Protein AF-A0A965XY56-F1 (afdb_monomer)

pLDDT: mean 83.41, std 10.11, range [50.47, 92.69]

Secondary structure (DSSP, 8-state):
-PPP--------TTHHHH---S----------HHHHHHHTTT-EE-TT-EEEEETTEEE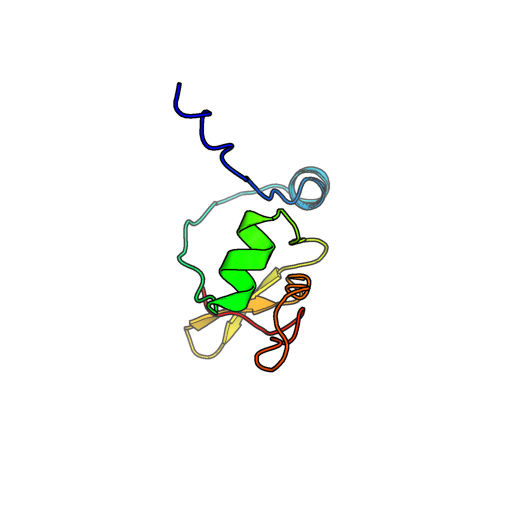EES-EE---TT-SS-PPPTT--EE-

Sequence (84 aa):
MPRAKSTIEIKNKRASYEYEFIESFTAGIVLSGTEIKSIRAGKASLADSYCYFVNGELFVKNMHIADYWWGSFNQHDPRRDRKL

Foldseek 3Di:
DPPPQPDQDADDPVCVVPDDDPDDDDDDKDDDPQLVVQVSVVQWHCPPKDWDDDPNWIKIFQTARDGDPPDPDDTDDRGDIITD

Radius of gyration: 14.56 Å; Cα contacts (8 Å, |Δi|>4): 112; chains: 1; bounding box: 45×28×40 Å

Mean predicted aligned error: 6.84 Å

Solvent-accessible surface area (backbone atoms only — not comparable to full-atom values): 5439 Å² total; per-residue (Å²): 130,84,75,78,79,78,82,82,78,86,73,57,66,63,58,69,72,78,46,85,82,90,77,87,85,90,77,64,70,64,76,52,80,50,52,56,52,13,47,76,67,67,40,52,44,54,68,89,40,50,75,49,77,55,99,90,41,47,30,38,37,50,33,37,38,47,75,42,90,89,48,89,83,67,74,66,69,40,57,51,74,31,48,73

Structure (mmCIF, N/CA/C/O backbone):
data_AF-A0A965XY56-F1
#
_entry.id   AF-A0A965XY56-F1
#
loop_
_atom_site.group_PDB
_atom_site.id
_atom_site.type_symbol
_atom_site.label_atom_id
_atom_site.label_alt_id
_atom_site.label_comp_id
_atom_site.label_asym_id
_atom_site.label_entity_id
_atom_site.label_seq_id
_atom_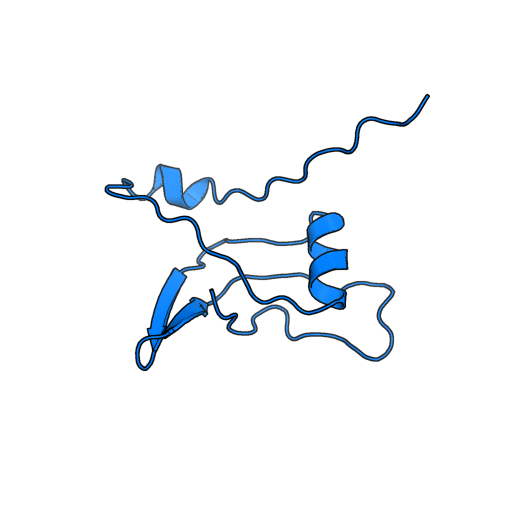site.pdbx_PDB_ins_code
_atom_site.Cartn_x
_atom_site.Cartn_y
_atom_site.Cartn_z
_atom_site.occupancy
_atom_site.B_iso_or_equiv
_atom_site.auth_seq_id
_atom_site.auth_comp_id
_atom_site.auth_asym_id
_atom_site.auth_atom_id
_atom_site.pdbx_PDB_model_num
ATOM 1 N N . MET A 1 1 ? 31.242 6.104 -1.265 1.00 50.47 1 MET A N 1
ATOM 2 C CA . MET A 1 1 ? 30.320 6.062 -0.107 1.00 50.47 1 MET A CA 1
ATOM 3 C C . MET A 1 1 ? 28.973 5.541 -0.591 1.00 50.47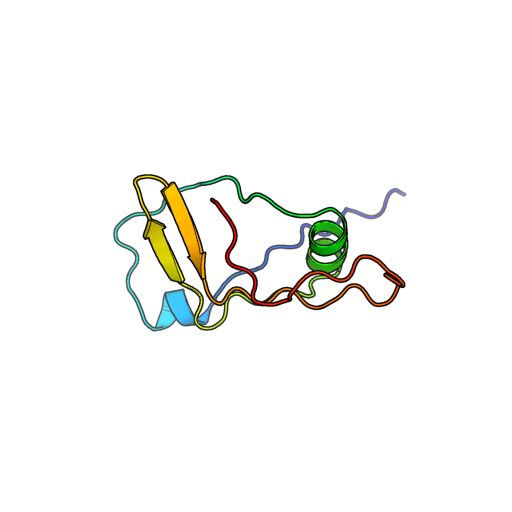 1 MET A C 1
ATOM 5 O O . MET A 1 1 ? 28.467 6.109 -1.557 1.00 50.47 1 MET A O 1
ATOM 9 N N . PRO A 1 2 ? 28.405 4.465 -0.022 1.00 52.16 2 PRO A N 1
ATOM 10 C CA . PRO A 1 2 ? 27.063 4.042 -0.399 1.00 52.16 2 PRO A CA 1
ATOM 11 C C . PRO A 1 2 ? 26.086 5.127 0.073 1.00 52.16 2 PRO A C 1
ATOM 13 O O . PRO A 1 2 ? 26.088 5.492 1.247 1.00 52.16 2 PRO A O 1
ATOM 16 N N . ARG A 1 3 ? 25.304 5.709 -0.844 1.00 54.66 3 ARG A N 1
ATOM 17 C CA . ARG A 1 3 ? 24.249 6.666 -0.480 1.00 54.66 3 ARG A CA 1
ATOM 18 C C . ARG A 1 3 ? 23.271 5.947 0.449 1.00 54.66 3 ARG A C 1
ATOM 20 O O . ARG A 1 3 ? 22.812 4.858 0.104 1.00 54.66 3 ARG A O 1
ATOM 27 N N . ALA A 1 4 ? 22.976 6.536 1.608 1.00 59.41 4 ALA A N 1
ATOM 28 C CA . ALA A 1 4 ? 21.940 6.036 2.501 1.00 59.41 4 ALA A CA 1
ATOM 29 C C . ALA A 1 4 ? 20.657 5.825 1.683 1.00 59.41 4 ALA A C 1
ATOM 31 O O . ALA A 1 4 ? 20.176 6.756 1.032 1.00 59.41 4 ALA A O 1
ATOM 32 N N . LYS A 1 5 ? 20.153 4.586 1.639 1.00 59.38 5 LYS A N 1
ATOM 33 C CA . LYS A 1 5 ? 18.871 4.282 0.998 1.00 59.38 5 LYS A CA 1
ATOM 34 C C . LYS A 1 5 ? 17.815 5.120 1.708 1.00 59.38 5 LYS A C 1
ATOM 36 O O . LYS A 1 5 ? 17.556 4.897 2.884 1.00 59.38 5 LYS A O 1
ATOM 41 N N . SER A 1 6 ? 17.224 6.075 1.003 1.00 65.94 6 SER A N 1
ATOM 42 C CA . SER A 1 6 ? 16.054 6.794 1.488 1.00 65.94 6 SER A CA 1
ATOM 43 C C . SER A 1 6 ? 14.934 5.780 1.720 1.00 65.94 6 SER A C 1
ATOM 45 O O . SER A 1 6 ? 14.434 5.186 0.761 1.00 65.94 6 SER A O 1
ATOM 47 N N . THR A 1 7 ? 14.572 5.548 2.980 1.00 75.62 7 THR A N 1
ATOM 48 C CA . THR A 1 7 ? 13.380 4.776 3.335 1.00 75.62 7 THR A CA 1
ATOM 49 C C . THR A 1 7 ? 12.168 5.567 2.858 1.00 75.62 7 THR A C 1
ATOM 51 O O . THR A 1 7 ? 11.902 6.663 3.344 1.00 75.62 7 THR A O 1
ATOM 54 N N . ILE A 1 8 ? 11.478 5.056 1.840 1.00 78.69 8 ILE A N 1
ATOM 55 C CA . ILE A 1 8 ? 10.269 5.685 1.309 1.00 78.69 8 ILE A CA 1
ATOM 56 C C . ILE A 1 8 ? 9.103 5.208 2.165 1.00 78.69 8 ILE A C 1
ATOM 58 O O . ILE A 1 8 ? 8.712 4.046 2.092 1.00 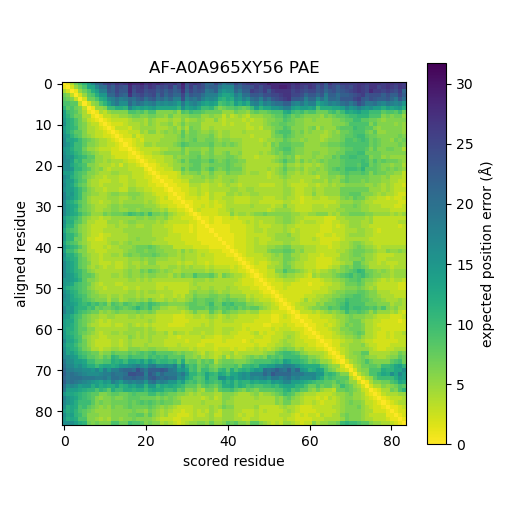78.69 8 ILE A O 1
ATOM 62 N N . GLU A 1 9 ? 8.562 6.115 2.974 1.00 82.62 9 GLU A N 1
ATOM 63 C CA . GLU A 1 9 ? 7.366 5.882 3.779 1.00 82.62 9 GLU A CA 1
ATOM 64 C C . GLU A 1 9 ? 6.195 6.666 3.185 1.00 82.62 9 GLU A C 1
ATOM 66 O O . GLU A 1 9 ? 6.203 7.898 3.159 1.00 82.62 9 GLU A O 1
ATOM 71 N N . ILE A 1 10 ? 5.169 5.958 2.715 1.00 84.38 10 ILE A N 1
ATOM 72 C CA . ILE A 1 10 ? 3.933 6.571 2.221 1.00 84.38 10 ILE A CA 1
ATOM 73 C C . ILE A 1 10 ? 2.934 6.575 3.376 1.00 84.38 10 ILE A C 1
ATOM 75 O O . ILE A 1 10 ? 2.535 5.518 3.855 1.00 84.38 10 ILE A O 1
ATOM 79 N N . LYS A 1 11 ? 2.544 7.767 3.837 1.00 85.31 11 LYS A N 1
ATOM 80 C CA . LYS A 1 11 ? 1.617 7.950 4.965 1.00 85.31 11 LYS A CA 1
ATOM 81 C C . LYS A 1 11 ? 0.390 8.737 4.522 1.00 85.31 11 LYS A C 1
ATOM 83 O O . LYS A 1 11 ? 0.526 9.777 3.875 1.00 85.31 11 LYS A O 1
ATOM 88 N N . ASN A 1 12 ? -0.800 8.283 4.914 1.00 85.69 12 ASN A N 1
ATOM 89 C CA . ASN A 1 12 ? -2.030 9.049 4.730 1.00 85.69 12 ASN A CA 1
ATOM 90 C C . ASN A 1 12 ? -2.214 10.038 5.891 1.00 85.69 12 ASN A C 1
ATOM 92 O O . ASN A 1 12 ? -2.808 9.709 6.913 1.00 85.69 12 ASN A O 1
ATOM 96 N N . LYS A 1 13 ? -1.707 11.264 5.726 1.00 84.12 13 LYS A N 1
ATOM 97 C CA . LYS A 1 13 ? -1.816 12.316 6.753 1.00 84.12 13 LYS A CA 1
ATOM 98 C C . LYS A 1 13 ? -3.255 12.786 6.992 1.00 84.12 13 LYS A C 1
ATOM 100 O O . LYS A 1 13 ? -3.544 13.267 8.079 1.00 84.12 13 LYS A O 1
ATOM 105 N N . ARG A 1 14 ? -4.140 12.662 5.991 1.00 85.69 14 ARG A N 1
ATOM 106 C CA . ARG A 1 14 ? -5.549 13.074 6.111 1.00 85.69 14 ARG A CA 1
ATOM 107 C C . ARG A 1 14 ? -6.317 12.149 7.045 1.00 85.69 14 ARG A C 1
ATOM 109 O O . ARG A 1 14 ? -7.037 12.637 7.903 1.00 85.69 14 ARG A O 1
ATOM 116 N N . ALA A 1 15 ? -6.081 10.839 6.948 1.00 84.81 15 ALA A N 1
ATOM 117 C CA . ALA A 1 15 ? -6.709 9.867 7.841 1.00 84.81 15 ALA A CA 1
ATOM 118 C C . ALA A 1 15 ? -6.412 10.164 9.319 1.00 84.81 15 ALA A C 1
ATOM 120 O O . ALA A 1 15 ? -7.316 10.107 10.138 1.00 84.81 15 ALA A O 1
ATOM 121 N N . SER A 1 16 ? -5.176 10.558 9.645 1.00 84.12 16 SER A N 1
ATOM 122 C CA . SER A 1 16 ? -4.788 10.920 11.017 1.00 84.12 16 SER A CA 1
ATOM 123 C C . SER A 1 16 ? -5.373 12.239 11.524 1.00 84.12 16 SER A C 1
ATOM 125 O O . SER A 1 16 ? -5.270 12.518 12.712 1.00 84.12 16 SER A O 1
ATOM 127 N N . TYR A 1 17 ? -5.905 13.078 10.634 1.00 87.56 17 TYR A N 1
ATOM 128 C CA . TYR A 1 17 ? -6.536 14.346 10.997 1.00 87.56 17 TYR A CA 1
ATOM 129 C C . TYR A 1 17 ? -8.055 14.204 11.131 1.00 87.56 17 TYR A C 1
ATOM 131 O O . TYR A 1 17 ? -8.652 14.805 12.016 1.00 87.56 17 TYR A O 1
ATOM 139 N N . GLU A 1 18 ? -8.673 13.420 10.244 1.00 88.00 18 GLU A N 1
ATOM 140 C CA . GLU A 1 18 ? -10.127 13.241 10.181 1.00 88.00 18 GLU A CA 1
ATOM 141 C C . GLU A 1 18 ? -10.638 12.149 11.142 1.00 88.00 18 GLU A C 1
ATOM 143 O O . GLU A 1 18 ? -11.791 12.210 11.563 1.00 88.00 18 GLU A O 1
ATOM 148 N N . TYR A 1 19 ? -9.802 11.169 11.508 1.00 86.94 19 TYR A N 1
ATOM 149 C CA . TYR A 1 19 ? -10.198 10.009 12.313 1.00 86.94 19 TYR A CA 1
ATOM 150 C C . TYR A 1 19 ? -9.252 9.770 13.494 1.00 86.94 19 TYR A C 1
ATOM 152 O O . TYR A 1 19 ? -8.052 10.039 13.423 1.00 86.94 19 TYR A O 1
ATOM 160 N N . GLU A 1 20 ? -9.793 9.193 14.567 1.00 89.31 20 GLU A N 1
ATOM 161 C CA . GLU A 1 20 ? -9.022 8.691 15.703 1.00 89.31 20 GLU A CA 1
ATOM 162 C C . GLU A 1 20 ? -8.730 7.193 15.525 1.00 89.31 20 GLU A C 1
ATOM 164 O O . GLU A 1 20 ? -9.626 6.400 15.227 1.00 89.31 20 GLU A O 1
ATOM 169 N N . PHE A 1 21 ? -7.469 6.791 15.700 1.00 88.94 21 PHE A N 1
ATOM 170 C CA . PHE A 1 21 ? -7.071 5.385 15.621 1.00 88.94 21 PHE A CA 1
ATOM 171 C C . PHE A 1 21 ? -7.193 4.724 16.993 1.00 88.94 21 PHE A C 1
ATOM 173 O O . PHE A 1 21 ? -6.418 5.026 17.896 1.00 88.94 21 PHE A O 1
ATOM 180 N N . ILE A 1 22 ? -8.135 3.792 17.127 1.00 92.69 22 ILE A N 1
ATOM 181 C CA . ILE A 1 22 ? -8.326 3.008 18.357 1.00 92.69 22 ILE A CA 1
AT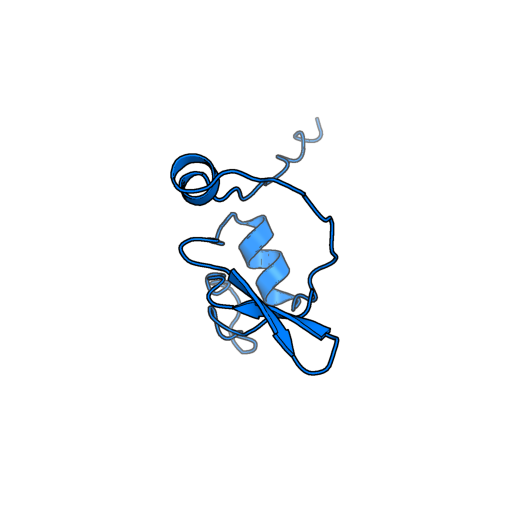OM 182 C C . ILE A 1 22 ? -7.308 1.862 18.422 1.00 92.69 22 ILE A C 1
ATOM 184 O O . ILE A 1 22 ? -6.698 1.611 19.457 1.00 92.69 22 ILE A O 1
ATOM 188 N N . GLU A 1 23 ? -7.103 1.180 17.295 1.00 89.94 23 GLU A N 1
ATOM 189 C CA . GLU A 1 23 ? -6.208 0.034 17.175 1.00 89.94 23 GLU A CA 1
ATOM 190 C C . GLU A 1 23 ? -5.485 0.074 15.824 1.00 89.94 23 GLU A C 1
ATOM 192 O O . GLU A 1 23 ? -6.004 0.598 14.834 1.00 89.94 23 GLU A O 1
ATOM 197 N N . SER A 1 24 ? -4.266 -0.465 15.781 1.00 89.62 24 SER A N 1
ATOM 198 C CA . SER A 1 24 ? -3.446 -0.513 14.572 1.00 89.62 24 SER A CA 1
ATOM 199 C C . SER A 1 24 ? -2.945 -1.929 14.325 1.00 89.62 24 SER A C 1
ATOM 201 O O . SER A 1 24 ? -2.426 -2.582 15.228 1.00 89.62 24 SER A O 1
ATOM 203 N N . PHE A 1 25 ? -3.079 -2.385 13.084 1.00 88.62 25 PHE A N 1
ATOM 204 C CA . P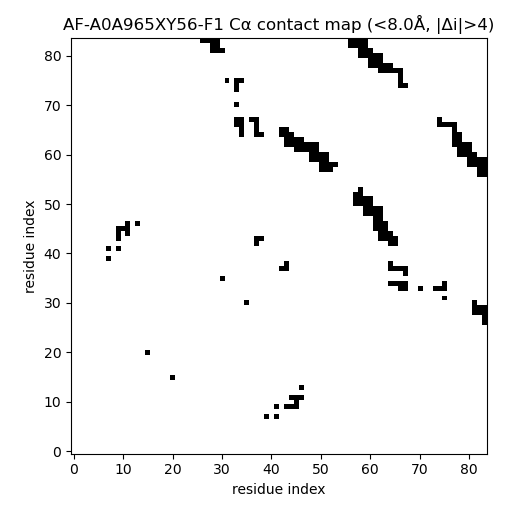HE A 1 25 ? -2.657 -3.712 12.654 1.00 88.62 25 PHE A CA 1
ATOM 205 C C . PHE A 1 25 ? -1.572 -3.594 11.588 1.00 88.62 25 PHE A C 1
ATOM 207 O O . PHE A 1 25 ? -1.600 -2.691 10.751 1.00 88.62 25 PHE A O 1
ATOM 214 N N . THR A 1 26 ? -0.619 -4.526 11.604 1.00 90.38 26 THR A N 1
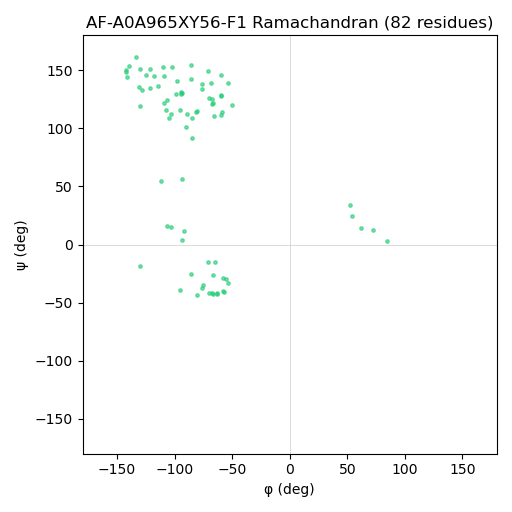ATOM 215 C CA . THR A 1 26 ? 0.413 -4.642 10.566 1.00 90.38 26 THR A CA 1
ATOM 216 C C . THR A 1 26 ? 0.109 -5.855 9.698 1.00 90.38 26 THR A C 1
ATOM 218 O O . THR A 1 26 ? -0.005 -6.963 10.216 1.00 90.38 26 THR A O 1
ATOM 221 N N . ALA A 1 27 ? -0.009 -5.645 8.388 1.00 89.44 27 ALA A N 1
ATOM 222 C CA . ALA A 1 27 ? -0.340 -6.676 7.407 1.00 89.44 27 ALA A CA 1
ATOM 223 C C . ALA A 1 27 ? 0.594 -6.604 6.189 1.00 89.44 27 ALA A C 1
ATOM 225 O O . ALA A 1 27 ? 1.261 -5.589 5.957 1.00 89.44 27 ALA A O 1
ATOM 226 N N . GLY A 1 28 ? 0.663 -7.693 5.424 1.00 91.25 28 GLY A N 1
ATOM 227 C CA . GLY A 1 28 ? 1.550 -7.829 4.274 1.00 91.25 28 GLY A CA 1
ATOM 228 C C . GLY A 1 28 ? 0.777 -7.711 2.969 1.00 91.25 28 GLY A C 1
ATOM 229 O O . GLY A 1 28 ? 0.081 -8.632 2.575 1.00 91.25 28 GLY A O 1
ATOM 230 N N . ILE A 1 29 ? 0.955 -6.614 2.237 1.00 90.69 29 ILE A N 1
ATOM 231 C CA . ILE A 1 29 ? 0.245 -6.415 0.970 1.00 90.69 29 ILE A CA 1
ATOM 232 C C . ILE A 1 29 ? 0.838 -7.251 -0.177 1.00 90.69 29 ILE A C 1
ATOM 234 O O . ILE A 1 29 ? 2.052 -7.260 -0.410 1.00 90.69 29 ILE A O 1
ATOM 238 N N . VAL A 1 30 ? -0.027 -7.912 -0.946 1.00 90.81 30 VAL A N 1
ATOM 239 C CA . VAL A 1 30 ? 0.363 -8.626 -2.168 1.00 90.81 30 VAL A CA 1
ATOM 240 C C . VAL A 1 30 ? 0.472 -7.628 -3.319 1.00 90.81 30 VAL A C 1
ATOM 242 O O . VAL A 1 30 ? -0.524 -7.046 -3.749 1.00 90.81 30 VAL A O 1
ATOM 245 N N . LEU A 1 31 ? 1.693 -7.444 -3.829 1.00 88.62 31 LEU A N 1
ATOM 246 C CA . LEU A 1 31 ? 2.011 -6.505 -4.907 1.00 88.62 31 LEU A CA 1
ATOM 247 C C . LEU A 1 31 ? 2.625 -7.200 -6.119 1.00 88.62 31 LEU A C 1
ATOM 249 O O . LEU A 1 31 ? 3.351 -8.189 -6.016 1.00 88.62 31 LEU A O 1
ATOM 253 N N . SER A 1 32 ? 2.390 -6.603 -7.278 1.00 85.38 32 SER A N 1
ATOM 254 C CA . SER A 1 32 ? 2.979 -6.986 -8.555 1.00 85.38 32 SER A CA 1
ATOM 255 C C . SER A 1 32 ? 4.349 -6.326 -8.748 1.00 85.38 32 SER A C 1
ATOM 257 O O . SER A 1 32 ? 4.636 -5.249 -8.222 1.00 85.38 32 SER A O 1
ATOM 259 N N . GLY A 1 33 ? 5.218 -6.935 -9.559 1.00 83.69 33 GLY A N 1
ATOM 260 C CA . GLY A 1 33 ? 6.582 -6.432 -9.778 1.00 83.69 33 GLY A CA 1
ATOM 261 C C . GLY A 1 33 ? 6.661 -4.996 -10.324 1.00 83.69 33 GLY A C 1
ATOM 262 O O . GLY A 1 33 ? 7.630 -4.288 -10.044 1.00 83.69 33 GLY A O 1
ATOM 263 N N . THR A 1 34 ? 5.654 -4.540 -11.073 1.00 84.62 34 THR A N 1
ATOM 264 C CA . THR A 1 34 ? 5.556 -3.155 -11.566 1.00 84.62 34 THR A CA 1
ATOM 265 C C . THR A 1 34 ? 5.129 -2.171 -10.477 1.00 84.62 34 THR A C 1
ATOM 267 O O . THR A 1 34 ? 5.711 -1.091 -10.386 1.00 84.62 34 THR A O 1
ATOM 270 N N . GLU A 1 35 ? 4.230 -2.573 -9.580 1.00 86.44 35 GLU A N 1
ATOM 271 C CA . GLU A 1 35 ? 3.803 -1.781 -8.416 1.00 86.44 35 GLU A CA 1
ATOM 272 C C . GLU A 1 35 ? 4.965 -1.521 -7.454 1.00 86.44 35 GLU A C 1
ATOM 274 O O . GLU A 1 35 ? 5.165 -0.393 -7.003 1.00 86.44 35 GLU A O 1
ATOM 279 N N . ILE A 1 36 ? 5.799 -2.539 -7.204 1.00 87.62 36 ILE A N 1
ATOM 280 C CA . ILE A 1 36 ? 6.992 -2.408 -6.352 1.00 87.62 36 ILE A CA 1
ATOM 281 C C . ILE A 1 36 ? 7.929 -1.322 -6.899 1.00 87.62 36 ILE A C 1
ATOM 283 O O . ILE A 1 36 ? 8.490 -0.539 -6.128 1.00 87.62 36 ILE A O 1
ATOM 287 N N . LYS A 1 37 ? 8.098 -1.244 -8.226 1.00 86.38 37 LYS A N 1
ATOM 288 C CA . LYS A 1 37 ? 8.933 -0.213 -8.862 1.00 86.38 37 LYS A CA 1
ATOM 289 C C . LYS A 1 37 ? 8.327 1.184 -8.701 1.00 86.38 37 LYS A C 1
ATOM 291 O O . LYS A 1 37 ? 9.068 2.113 -8.385 1.00 86.38 37 LYS A O 1
ATOM 296 N N . SER A 1 38 ? 7.012 1.329 -8.858 1.00 87.25 38 SER A N 1
ATOM 297 C CA . SER A 1 38 ? 6.313 2.608 -8.671 1.00 87.25 38 SER A CA 1
ATOM 298 C C . SER A 1 38 ? 6.334 3.098 -7.222 1.00 87.25 38 SER A C 1
ATOM 300 O O . SER A 1 38 ? 6.635 4.268 -6.976 1.00 87.25 38 SER A O 1
ATOM 302 N N . ILE A 1 39 ? 6.113 2.211 -6.248 1.00 88.25 39 ILE A N 1
ATOM 303 C CA . ILE A 1 39 ? 6.191 2.539 -4.814 1.00 88.25 39 ILE A CA 1
ATOM 304 C C . ILE A 1 39 ? 7.610 2.964 -4.434 1.00 88.25 39 ILE A C 1
ATOM 306 O O . ILE A 1 39 ? 7.793 3.970 -3.751 1.00 88.25 39 ILE A O 1
ATOM 310 N N . ARG A 1 40 ? 8.634 2.259 -4.933 1.00 86.38 40 ARG A N 1
ATOM 311 C CA . ARG A 1 40 ? 10.044 2.649 -4.743 1.00 86.38 40 ARG A CA 1
ATOM 312 C C . ARG A 1 40 ? 10.414 3.967 -5.426 1.00 86.38 40 ARG A C 1
ATOM 314 O O . ARG A 1 40 ? 11.462 4.518 -5.119 1.00 86.38 40 ARG A O 1
ATOM 321 N N . ALA A 1 41 ? 9.588 4.467 -6.340 1.00 85.62 41 ALA A N 1
ATOM 322 C CA . ALA A 1 41 ? 9.717 5.804 -6.910 1.00 85.62 41 ALA A CA 1
ATOM 323 C C . ALA A 1 41 ? 8.875 6.856 -6.156 1.00 85.62 41 ALA A C 1
ATOM 325 O O . ALA A 1 41 ? 8.806 8.001 -6.595 1.00 85.62 41 ALA A O 1
ATOM 326 N N . GLY A 1 42 ? 8.208 6.479 -5.057 1.00 85.56 42 GLY A N 1
ATOM 327 C CA . GLY A 1 42 ? 7.313 7.350 -4.291 1.00 85.56 42 GLY A CA 1
ATOM 328 C C . GLY A 1 42 ? 5.984 7.652 -4.990 1.00 85.56 42 GLY A C 1
ATOM 329 O O . GLY A 1 42 ? 5.264 8.551 -4.568 1.00 85.56 42 GLY A O 1
ATOM 330 N N . LYS A 1 43 ? 5.641 6.926 -6.062 1.00 86.81 43 LYS A N 1
ATOM 331 C CA . LYS A 1 43 ? 4.440 7.175 -6.871 1.00 86.81 43 LYS A CA 1
ATOM 332 C C . LYS A 1 43 ? 3.243 6.336 -6.414 1.00 86.81 43 LYS A C 1
ATOM 334 O O . LYS A 1 43 ? 2.669 5.579 -7.196 1.00 86.81 43 LYS A O 1
ATOM 339 N N . ALA A 1 44 ? 2.868 6.460 -5.148 1.00 88.19 44 ALA A N 1
ATOM 340 C CA . ALA A 1 44 ? 1.668 5.829 -4.612 1.00 88.19 44 ALA A CA 1
ATOM 341 C C . ALA A 1 44 ? 0.964 6.756 -3.618 1.00 88.19 44 ALA A C 1
ATOM 343 O O . ALA A 1 44 ? 1.605 7.506 -2.883 1.00 88.19 44 ALA A O 1
ATOM 344 N N . SER A 1 45 ? -0.364 6.706 -3.626 1.00 89.00 45 SER A N 1
ATOM 345 C CA . SER A 1 45 ? -1.240 7.510 -2.786 1.00 89.00 45 SER A CA 1
ATOM 346 C C . SER A 1 45 ? -2.284 6.622 -2.122 1.00 89.00 45 SER A C 1
ATOM 348 O O . SER A 1 45 ? -2.895 5.762 -2.755 1.00 89.00 45 SER A O 1
ATOM 350 N N . LEU A 1 46 ? -2.485 6.867 -0.830 1.00 87.69 46 LEU A N 1
ATOM 351 C CA . LEU A 1 46 ? -3.478 6.208 0.019 1.00 87.69 46 LEU A CA 1
ATOM 352 C C . LEU A 1 46 ? -4.700 7.112 0.270 1.00 87.69 46 LEU A C 1
ATOM 354 O O . LEU A 1 46 ? -5.463 6.869 1.204 1.00 87.69 46 LEU A O 1
ATOM 358 N N . ALA A 1 47 ? -4.866 8.178 -0.520 1.00 85.75 47 ALA A N 1
ATOM 359 C CA . ALA A 1 47 ? -6.000 9.089 -0.393 1.00 85.75 47 ALA A CA 1
ATOM 360 C C . ALA A 1 47 ? -7.325 8.335 -0.586 1.00 85.75 47 ALA A C 1
ATOM 362 O O . ALA A 1 47 ? -7.469 7.595 -1.556 1.00 85.75 47 ALA A O 1
ATOM 363 N N . ASP A 1 48 ? -8.255 8.512 0.355 1.00 84.88 48 ASP A N 1
ATOM 364 C CA . ASP A 1 48 ? -9.591 7.898 0.356 1.00 84.88 48 ASP A CA 1
ATOM 365 C C . ASP A 1 48 ? -9.581 6.360 0.207 1.00 84.88 48 ASP A C 1
ATOM 367 O O . ASP A 1 48 ? -10.544 5.757 -0.272 1.00 84.88 48 ASP A O 1
ATOM 371 N N . SER A 1 49 ? -8.471 5.717 0.589 1.00 89.19 49 SER A N 1
ATOM 372 C CA . SER A 1 49 ? -8.343 4.259 0.604 1.00 89.19 49 SER A CA 1
ATOM 373 C C . SER A 1 49 ? -8.869 3.675 1.910 1.00 89.19 49 SER A C 1
ATOM 375 O O . SER A 1 49 ? -8.698 4.263 2.979 1.00 89.19 49 SER A O 1
ATOM 377 N N . TYR A 1 50 ? -9.513 2.515 1.818 1.00 88.75 50 TYR A N 1
ATOM 378 C CA . TYR A 1 50 ? -10.079 1.810 2.964 1.00 88.75 50 TYR A CA 1
ATOM 379 C C . TYR A 1 50 ? -9.852 0.307 2.840 1.00 88.75 50 TYR A C 1
ATOM 381 O O . TYR A 1 50 ? -9.731 -0.234 1.737 1.00 88.75 50 TYR A O 1
ATOM 389 N N . CYS A 1 51 ? -9.804 -0.365 3.986 1.00 90.88 51 CYS A N 1
ATOM 390 C CA . CYS A 1 51 ? -9.699 -1.813 4.057 1.00 90.88 51 CYS A CA 1
ATOM 391 C C . CYS A 1 51 ? -11.083 -2.418 4.287 1.00 90.88 51 CYS A C 1
ATOM 393 O O . CYS A 1 51 ? -11.885 -1.874 5.044 1.00 90.88 51 CYS A O 1
ATOM 395 N N . TYR A 1 52 ? -11.369 -3.537 3.635 1.00 91.00 52 TYR A N 1
ATOM 396 C CA . TYR A 1 52 ? -12.641 -4.231 3.754 1.00 91.00 52 TYR A CA 1
ATOM 397 C C . TYR A 1 52 ? -12.433 -5.743 3.737 1.00 91.00 52 TYR A C 1
ATOM 399 O O . TYR A 1 52 ? -11.500 -6.249 3.113 1.00 91.00 52 TYR A O 1
ATOM 407 N N . PHE A 1 53 ? -13.295 -6.460 4.453 1.00 91.81 53 PHE A N 1
ATOM 408 C CA . PHE A 1 53 ? -13.249 -7.915 4.525 1.00 91.81 53 PHE A CA 1
ATOM 409 C C . PHE A 1 53 ? -14.181 -8.529 3.482 1.00 91.81 53 PHE A C 1
ATOM 411 O O . PHE A 1 53 ? -15.356 -8.170 3.399 1.00 91.81 53 PHE A O 1
ATOM 418 N N . VAL A 1 54 ? -13.668 -9.487 2.717 1.00 91.25 54 VAL A N 1
ATOM 419 C CA . VAL A 1 54 ? -14.431 -10.273 1.742 1.00 91.25 54 VAL A CA 1
ATOM 420 C C . VAL A 1 54 ? -14.145 -11.739 1.992 1.00 91.25 54 VAL A C 1
ATOM 422 O O . VAL A 1 54 ? -13.003 -12.169 1.879 1.00 91.25 54 VAL A O 1
ATOM 425 N N . ASN A 1 55 ? -15.176 -12.520 2.321 1.00 90.00 55 ASN A N 1
ATOM 426 C CA . ASN A 1 55 ? -15.065 -13.973 2.510 1.00 90.00 55 ASN A CA 1
ATOM 427 C C . ASN A 1 55 ? -13.956 -14.403 3.499 1.00 90.00 55 ASN A C 1
ATOM 429 O O . ASN A 1 55 ? -13.330 -15.441 3.316 1.00 90.00 55 ASN A O 1
ATOM 433 N N . GLY A 1 56 ? -13.702 -13.600 4.540 1.00 89.69 56 GLY A N 1
ATOM 434 C CA . GLY A 1 56 ? -12.649 -13.860 5.533 1.00 89.69 56 GLY A CA 1
ATOM 435 C C . GLY A 1 56 ? -11.251 -13.371 5.138 1.00 89.69 56 GLY A C 1
ATOM 436 O O . GLY A 1 56 ? -10.306 -13.557 5.898 1.00 89.69 56 GLY A O 1
ATOM 437 N N . GLU A 1 57 ? -11.110 -12.716 3.987 1.00 90.31 57 GLU A N 1
ATOM 438 C CA . GLU A 1 57 ? -9.856 -12.130 3.516 1.00 90.31 57 GLU A CA 1
ATOM 439 C C . GLU A 1 57 ? -9.912 -10.602 3.576 1.00 90.31 57 GLU A C 1
ATOM 441 O O . GLU A 1 57 ? -10.963 -10.000 3.344 1.00 90.31 57 GLU A O 1
ATOM 446 N N . LEU A 1 58 ? -8.782 -9.965 3.881 1.00 91.56 58 LEU A N 1
ATOM 447 C CA . LEU A 1 58 ? -8.680 -8.513 3.961 1.00 91.56 58 LEU A CA 1
ATOM 448 C C . LEU A 1 58 ? -8.186 -7.944 2.629 1.00 91.56 58 LEU A C 1
ATOM 450 O O . LEU A 1 58 ? -7.165 -8.371 2.090 1.00 91.56 58 LEU A O 1
ATOM 454 N N . PHE A 1 59 ? -8.895 -6.946 2.116 1.00 92.25 59 PHE A N 1
ATOM 455 C CA . PHE A 1 59 ? -8.533 -6.236 0.897 1.00 92.25 59 PHE A CA 1
ATOM 456 C C . PHE A 1 59 ? -8.439 -4.739 1.156 1.00 92.25 59 PHE A C 1
ATOM 458 O O . PHE A 1 59 ? -9.216 -4.183 1.928 1.00 92.25 59 PHE A O 1
ATOM 465 N N . VAL A 1 60 ? -7.515 -4.069 0.471 1.00 91.88 60 VAL A N 1
ATOM 466 C CA . VAL A 1 60 ? -7.472 -2.611 0.372 1.00 91.88 60 VAL A CA 1
ATOM 467 C C . VAL A 1 60 ? -8.089 -2.169 -0.950 1.00 91.88 60 VAL A C 1
ATOM 469 O O . VAL A 1 60 ? -7.729 -2.665 -2.023 1.00 91.88 60 VAL A O 1
ATOM 472 N N . LYS A 1 61 ? -9.015 -1.216 -0.856 1.00 90.69 61 LYS A N 1
ATOM 473 C CA . LYS A 1 61 ? -9.702 -0.591 -1.983 1.00 90.69 61 LYS A CA 1
ATOM 474 C C . LYS A 1 61 ? -9.261 0.850 -2.152 1.00 90.69 61 LYS A C 1
ATOM 476 O O . LYS A 1 61 ? -8.884 1.517 -1.188 1.00 90.69 61 LYS A O 1
ATOM 481 N N . ASN A 1 62 ? -9.349 1.337 -3.388 1.00 89.62 62 ASN A N 1
ATOM 482 C CA . ASN A 1 62 ? -9.118 2.738 -3.747 1.00 89.62 62 ASN A CA 1
ATOM 483 C C . ASN A 1 62 ? -7.686 3.241 -3.452 1.00 89.62 62 ASN A C 1
ATOM 485 O O . ASN A 1 62 ? -7.412 4.436 -3.506 1.00 89.62 62 ASN A O 1
ATOM 489 N N . MET A 1 63 ? -6.744 2.328 -3.189 1.00 90.31 63 MET A N 1
ATOM 490 C CA . MET A 1 63 ? -5.318 2.640 -3.169 1.00 90.31 63 MET A CA 1
ATOM 491 C C . MET A 1 63 ? -4.852 2.918 -4.597 1.00 90.31 63 MET A C 1
ATOM 493 O O . MET A 1 63 ? -5.024 2.079 -5.482 1.00 90.31 63 MET A O 1
ATOM 497 N N . HIS A 1 64 ? -4.233 4.076 -4.810 1.00 90.62 64 HIS A N 1
ATOM 498 C CA . HIS A 1 64 ? -3.757 4.498 -6.120 1.00 90.62 64 HIS A CA 1
ATOM 499 C C . HIS A 1 64 ? -2.241 4.320 -6.224 1.00 90.62 64 HIS A C 1
ATOM 501 O O . HIS A 1 64 ? -1.473 5.053 -5.595 1.00 90.62 64 HIS A O 1
ATOM 507 N N . ILE A 1 65 ? -1.797 3.387 -7.062 1.00 89.06 65 ILE A N 1
ATOM 508 C CA . ILE A 1 65 ? -0.384 3.226 -7.424 1.00 89.06 65 ILE A CA 1
ATOM 509 C C . ILE A 1 65 ? -0.232 3.679 -8.868 1.00 89.06 65 ILE A C 1
ATOM 511 O O . ILE A 1 65 ? -0.907 3.160 -9.745 1.00 89.06 65 ILE A O 1
ATOM 515 N N . ALA A 1 66 ? 0.617 4.673 -9.122 1.00 86.44 66 ALA A N 1
ATOM 516 C CA . ALA A 1 66 ? 0.785 5.155 -10.485 1.00 86.44 66 ALA A CA 1
ATOM 517 C C . ALA A 1 66 ? 1.531 4.122 -11.333 1.00 86.44 66 ALA A C 1
ATOM 519 O O . ALA A 1 66 ? 2.437 3.430 -10.851 1.00 86.44 66 ALA A O 1
ATOM 520 N N . ASP A 1 67 ? 1.226 4.095 -12.624 1.00 83.12 67 ASP A N 1
ATOM 521 C CA . ASP A 1 67 ? 1.932 3.237 -13.558 1.00 83.12 67 ASP A CA 1
ATOM 522 C C . ASP A 1 67 ? 3.430 3.533 -13.619 1.00 83.12 67 ASP A C 1
ATOM 524 O O . ASP A 1 67 ? 3.910 4.671 -13.506 1.00 83.12 67 ASP A O 1
ATOM 528 N N . TYR A 1 68 ? 4.190 2.462 -13.822 1.00 80.00 68 TYR A N 1
ATOM 529 C CA . TYR A 1 68 ? 5.621 2.564 -14.019 1.00 80.00 68 TYR A CA 1
ATOM 530 C C . TYR A 1 68 ? 5.904 2.961 -15.470 1.00 80.00 68 TYR A C 1
ATOM 532 O O . TYR A 1 68 ? 5.651 2.187 -16.386 1.00 80.00 68 TYR A O 1
ATOM 540 N N . TRP A 1 69 ? 6.471 4.155 -15.669 1.00 68.25 69 TRP A N 1
ATOM 541 C CA . TRP A 1 69 ? 6.706 4.762 -16.991 1.00 68.25 69 TRP A CA 1
ATOM 542 C C . TRP A 1 69 ? 7.521 3.886 -17.960 1.00 68.25 69 TRP A C 1
ATOM 544 O O . TRP A 1 69 ? 7.328 3.955 -19.166 1.00 68.25 69 TRP A O 1
ATOM 554 N N . TRP A 1 70 ? 8.418 3.037 -17.449 1.00 69.69 70 TRP A N 1
ATOM 555 C CA . TRP A 1 70 ? 9.217 2.112 -18.267 1.00 69.69 70 TRP A CA 1
ATOM 556 C C . TRP A 1 70 ? 8.575 0.722 -18.444 1.00 69.69 70 TRP A C 1
ATOM 558 O O . TRP A 1 70 ? 9.244 -0.223 -18.861 1.00 69.69 70 TRP A O 1
ATOM 568 N N . GLY A 1 71 ? 7.303 0.547 -18.080 1.00 64.19 71 GLY A N 1
ATOM 569 C CA . GLY A 1 71 ? 6.554 -0.684 -18.324 1.00 64.19 71 GLY A CA 1
ATOM 570 C C . GLY A 1 71 ? 5.832 -0.630 -19.669 1.00 64.19 71 GLY A C 1
ATOM 571 O O . GLY A 1 71 ? 4.779 -0.017 -19.748 1.00 64.19 71 GLY A O 1
ATOM 572 N N . SER A 1 72 ? 6.363 -1.281 -20.710 1.00 63.88 72 SER A N 1
ATOM 573 C CA . SER A 1 72 ? 5.710 -1.298 -22.035 1.00 63.88 72 SER A CA 1
ATOM 574 C C . SER A 1 72 ? 4.492 -2.224 -22.135 1.00 63.88 72 SER A C 1
ATOM 576 O O . SER A 1 72 ? 3.567 -1.894 -22.860 1.00 63.88 72 SER A O 1
ATOM 578 N N . PHE A 1 73 ? 4.484 -3.378 -21.453 1.00 60.25 73 PHE A N 1
ATOM 579 C CA . PHE A 1 73 ? 3.467 -4.424 -21.691 1.00 60.25 73 PHE A CA 1
ATOM 580 C C . PHE A 1 73 ? 2.771 -4.969 -20.430 1.00 60.25 73 PHE A C 1
ATOM 582 O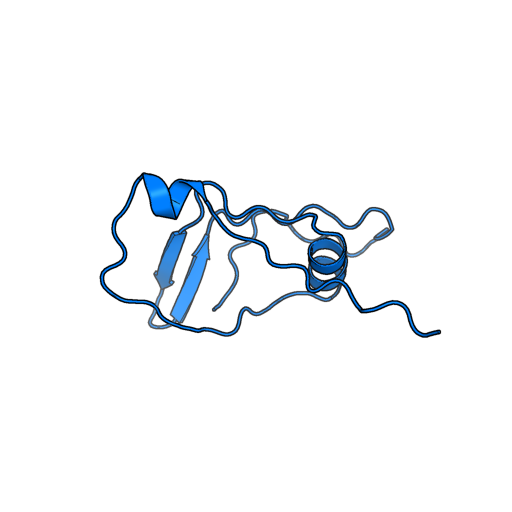 O . PHE A 1 73 ? 1.691 -5.531 -20.540 1.00 60.25 73 PHE A O 1
ATOM 589 N N . ASN A 1 74 ? 3.341 -4.778 -19.233 1.00 65.69 74 ASN A N 1
ATOM 590 C CA . ASN A 1 74 ? 2.773 -5.253 -17.958 1.00 65.69 74 ASN A CA 1
ATOM 591 C C . ASN A 1 74 ? 2.301 -4.080 -17.079 1.00 65.69 74 ASN A C 1
ATOM 593 O O . ASN A 1 74 ? 2.741 -3.920 -15.935 1.00 65.69 74 ASN A O 1
ATOM 597 N N . GLN A 1 75 ? 1.441 -3.223 -17.627 1.00 68.62 75 GLN A N 1
ATOM 598 C CA . GLN A 1 75 ? 0.751 -2.213 -16.823 1.00 68.62 75 GLN A CA 1
ATOM 599 C C . GLN A 1 75 ? -0.252 -2.892 -15.888 1.00 68.62 75 GLN A C 1
ATOM 601 O O . GLN A 1 75 ? -0.883 -3.888 -16.236 1.00 68.62 75 GLN A O 1
ATOM 606 N N . HIS A 1 76 ? -0.311 -2.397 -14.657 1.00 75.88 76 HIS A N 1
ATOM 607 C CA . HIS A 1 76 ? -1.253 -2.865 -13.649 1.00 75.88 76 HIS A CA 1
ATOM 608 C C . HIS A 1 76 ? -2.371 -1.835 -13.568 1.00 75.88 76 HIS A C 1
ATOM 610 O O . HIS A 1 76 ? -2.134 -0.668 -13.845 1.00 75.88 76 HIS A O 1
ATOM 616 N N . ASP A 1 77 ? -3.577 -2.236 -13.177 1.00 82.75 77 ASP A N 1
ATOM 617 C CA . ASP A 1 77 ? -4.610 -1.244 -12.892 1.00 82.75 77 ASP A CA 1
ATOM 618 C C . ASP A 1 77 ? -4.200 -0.442 -11.634 1.00 82.75 77 ASP A C 1
ATOM 620 O O . ASP A 1 77 ? -4.029 -1.040 -10.560 1.00 82.75 77 ASP A O 1
ATOM 624 N N . PRO A 1 78 ? -4.046 0.896 -11.730 1.00 84.12 78 PRO A N 1
ATOM 625 C CA . PRO A 1 78 ? -3.673 1.748 -10.606 1.00 84.12 78 PRO A CA 1
ATOM 626 C C . PRO A 1 78 ? -4.566 1.585 -9.376 1.00 84.12 78 PRO A C 1
ATOM 628 O O . PRO A 1 78 ? -4.074 1.691 -8.248 1.00 84.12 78 PRO A O 1
ATOM 631 N N . ARG A 1 79 ? -5.860 1.308 -9.586 1.00 84.81 79 ARG A N 1
ATOM 632 C CA . ARG A 1 79 ? -6.907 1.221 -8.554 1.00 84.81 79 ARG A CA 1
ATOM 633 C C . ARG A 1 79 ? -7.354 -0.207 -8.258 1.00 84.81 79 ARG A C 1
ATOM 635 O O . ARG A 1 79 ? -8.389 -0.397 -7.623 1.00 84.81 79 ARG A O 1
ATOM 642 N N . ARG A 1 80 ? -6.575 -1.202 -8.678 1.00 88.06 80 ARG A N 1
ATOM 643 C CA . ARG A 1 80 ? -6.850 -2.606 -8.376 1.00 88.06 80 ARG A CA 1
ATOM 644 C C . ARG A 1 80 ? -7.019 -2.833 -6.870 1.00 88.06 80 ARG A C 1
ATOM 646 O O . ARG A 1 80 ? -6.218 -2.348 -6.067 1.00 88.06 80 ARG A O 1
ATOM 653 N N . ASP A 1 81 ? -8.002 -3.654 -6.520 1.00 88.25 81 ASP A N 1
ATOM 654 C CA . ASP A 1 81 ? -8.162 -4.168 -5.163 1.00 88.25 81 ASP A CA 1
ATOM 655 C C . ASP A 1 81 ? -7.005 -5.123 -4.831 1.00 88.25 81 ASP A C 1
ATOM 657 O O . ASP A 1 81 ? -6.720 -6.075 -5.569 1.00 88.25 81 ASP A O 1
ATOM 661 N N . ARG A 1 82 ? -6.303 -4.849 -3.729 1.00 89.19 82 ARG A N 1
ATOM 662 C CA . ARG A 1 82 ? -5.101 -5.595 -3.325 1.00 89.19 82 ARG A CA 1
ATOM 663 C C . ARG A 1 82 ? -5.370 -6.335 -2.032 1.00 89.19 82 ARG A C 1
ATOM 665 O O . ARG A 1 82 ? -5.956 -5.777 -1.112 1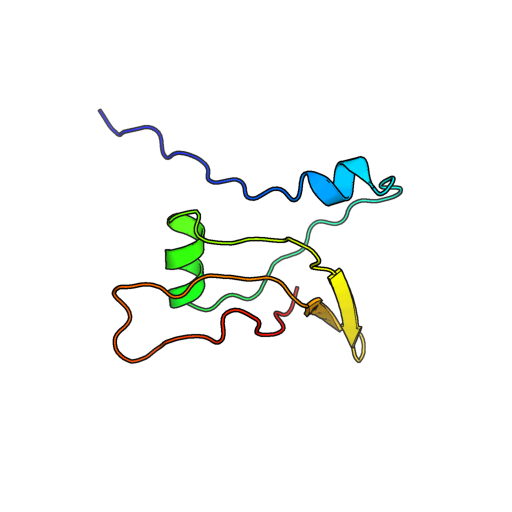.00 89.19 82 ARG A O 1
ATOM 672 N N . LYS A 1 83 ? -4.936 -7.588 -1.971 1.00 90.62 83 LYS A N 1
ATOM 673 C CA . LYS A 1 83 ? -5.048 -8.410 -0.767 1.00 90.62 83 LYS A CA 1
ATOM 674 C C . LYS A 1 83 ? -3.983 -7.997 0.252 1.00 90.62 83 LYS A C 1
ATOM 676 O O . LYS A 1 83 ? -2.843 -7.729 -0.145 1.00 90.62 83 LYS A O 1
ATOM 681 N N . LEU A 1 84 ? -4.384 -7.927 1.518 1.00 88.69 84 LEU A N 1
ATOM 682 C CA . LEU A 1 84 ? -3.551 -7.623 2.685 1.00 88.69 84 LEU A CA 1
ATOM 683 C C . LEU A 1 84 ? -3.191 -8.882 3.485 1.00 88.69 84 LEU A C 1
ATOM 685 O O . LEU A 1 84 ? -3.880 -9.914 3.310 1.00 88.69 84 LEU A O 1
#

Nearest PDB structures (foldseek):
  7ljp-assembly3_C  TM=9.182E-01  e=4.628E-07  Thermotoga maritima MSB8
  7ljp-assembly2_B  TM=9.626E-01  e=1.902E-06  Thermotoga maritima MSB8
  4v8q-assembly1_B2  TM=9.684E-01  e=4.677E-06  Thermus thermophilus HB8
  3iyq-assembly1_B  TM=7.928E-01  e=2.186E-05  Thermus thermophilus HB8
  5zey-assembly1_C  TM=7.193E-01  e=2.827E-05  Mycolicibacterium smegmatis MC2 155